Protein AF-A0A955SP38-F1 (afdb_monomer_lite)

pLDDT: mean 78.08, std 15.93, range [40.22, 93.38]

Sequence (68 aa):
DEFYSFFNLRADVDSDGQVGPLDLFEFHPGWRASPPMSDRLDVNVDGRVNDLDLEVVLKDWKRGTGVR

Radius of gyration: 11.93 Å; chains: 1; bounding box: 25×32×29 Å

Structure (mmCIF, N/CA/C/O backbone):
data_AF-A0A955SP38-F1
#
_entry.id   AF-A0A955SP38-F1
#
loop_
_atom_site.group_PDB
_atom_site.id
_atom_site.type_symbol
_atom_site.label_atom_id
_atom_site.label_alt_id
_atom_site.label_comp_id
_atom_site.label_asym_id
_atom_site.label_entity_id
_atom_site.label_seq_id
_atom_site.pdbx_PDB_ins_code
_atom_site.Cartn_x
_atom_site.Cartn_y
_atom_site.Cartn_z
_atom_site.occupancy
_atom_site.B_iso_or_equiv
_atom_site.auth_seq_id
_atom_site.auth_comp_id
_atom_site.auth_asym_id
_atom_site.auth_atom_id
_atom_site.pdbx_PDB_model_num
ATOM 1 N N . ASP A 1 1 ? -5.948 -28.581 8.058 1.00 44.34 1 ASP A N 1
ATOM 2 C CA . ASP A 1 1 ? -4.833 -27.712 8.449 1.00 44.34 1 ASP A CA 1
ATOM 3 C C . ASP A 1 1 ? -4.755 -26.530 7.520 1.00 44.34 1 ASP A C 1
ATOM 5 O O . ASP A 1 1 ? -4.403 -26.702 6.368 1.00 44.34 1 ASP A O 1
ATOM 9 N N . GLU A 1 2 ? -5.252 -25.387 7.984 1.00 41.91 2 GLU A N 1
ATOM 10 C CA . GLU A 1 2 ? -4.548 -24.098 7.986 1.00 41.91 2 GLU A CA 1
ATOM 11 C C . GLU A 1 2 ? -5.555 -23.010 8.378 1.00 41.91 2 GLU A C 1
ATOM 13 O O . GLU A 1 2 ? -6.569 -22.768 7.723 1.00 41.91 2 GLU A O 1
ATOM 18 N N . PHE A 1 3 ? -5.296 -22.427 9.546 1.00 43.38 3 PHE A N 1
ATOM 19 C CA . PHE A 1 3 ? -6.002 -21.296 10.129 1.00 43.38 3 PHE A CA 1
ATOM 20 C C . PHE A 1 3 ? -5.793 -20.057 9.239 1.00 43.38 3 PHE A C 1
ATOM 22 O O . PHE A 1 3 ? -4.904 -19.248 9.492 1.00 43.38 3 PHE A O 1
ATOM 29 N N . TYR A 1 4 ? -6.609 -19.876 8.200 1.00 45.00 4 TYR A N 1
ATOM 30 C CA . TYR A 1 4 ? -6.705 -18.582 7.524 1.00 45.00 4 TYR A CA 1
ATOM 31 C C . TYR A 1 4 ? -7.540 -17.640 8.394 1.00 45.00 4 TYR A C 1
ATOM 33 O O . TYR A 1 4 ? -8.770 -17.636 8.374 1.00 45.00 4 TYR A O 1
ATOM 41 N N . SER A 1 5 ? -6.817 -16.896 9.230 1.00 46.22 5 SER A N 1
ATOM 42 C CA . SER A 1 5 ? -7.285 -15.734 9.978 1.00 46.22 5 SER A CA 1
ATOM 43 C C . SER A 1 5 ? -8.100 -14.791 9.079 1.00 46.22 5 SER A C 1
ATOM 45 O O . SER A 1 5 ? -7.802 -14.605 7.903 1.00 46.22 5 SER A O 1
ATOM 47 N N . PHE A 1 6 ? -9.157 -14.215 9.643 1.00 42.88 6 PHE A N 1
ATOM 48 C CA . PHE A 1 6 ? -10.341 -13.655 8.983 1.00 42.88 6 PHE A CA 1
ATOM 49 C C . PHE A 1 6 ? -10.158 -12.427 8.072 1.00 42.88 6 PHE A C 1
ATOM 51 O O . PHE A 1 6 ? -11.158 -11.872 7.621 1.00 42.88 6 PHE A O 1
ATOM 58 N N . PHE A 1 7 ? -8.943 -11.995 7.757 1.00 47.44 7 PHE A N 1
ATOM 59 C CA . PHE A 1 7 ? -8.714 -10.773 6.994 1.00 47.44 7 PHE A CA 1
ATOM 60 C C . PHE A 1 7 ? -7.412 -10.897 6.206 1.00 47.44 7 PHE A C 1
ATOM 62 O O . PHE A 1 7 ? -6.345 -10.529 6.674 1.00 47.44 7 PHE A O 1
ATOM 69 N N . ASN A 1 8 ? -7.504 -11.435 4.990 1.00 54.81 8 ASN A N 1
ATOM 70 C CA . ASN A 1 8 ? -6.427 -11.363 4.004 1.00 54.81 8 ASN A CA 1
ATOM 71 C C . ASN A 1 8 ? -6.390 -9.917 3.469 1.00 54.81 8 ASN A C 1
ATOM 73 O O . ASN A 1 8 ? -6.859 -9.636 2.362 1.00 54.81 8 ASN A O 1
ATOM 77 N N . LEU A 1 9 ? -5.989 -8.974 4.327 1.00 68.38 9 LEU A N 1
ATOM 78 C CA . LEU A 1 9 ? -5.859 -7.561 3.999 1.00 68.38 9 LEU A CA 1
ATOM 79 C C . LEU A 1 9 ? -4.658 -7.459 3.085 1.00 68.38 9 LEU A C 1
ATOM 81 O O . LEU A 1 9 ? -3.527 -7.428 3.533 1.00 68.38 9 LEU A O 1
ATOM 85 N N . ARG A 1 10 ? -4.892 -7.444 1.774 1.00 78.62 10 ARG A N 1
ATOM 86 C CA . ARG A 1 10 ? -3.795 -7.273 0.813 1.00 78.62 10 ARG A CA 1
ATOM 87 C C . ARG A 1 10 ? -3.004 -5.989 1.068 1.00 78.62 10 ARG A C 1
ATOM 89 O O . ARG A 1 10 ? -1.854 -5.910 0.676 1.00 78.62 10 ARG A O 1
ATOM 96 N N . ALA A 1 11 ? -3.634 -5.016 1.719 1.00 85.56 11 ALA A N 1
ATOM 97 C CA . ALA A 1 11 ? -3.050 -3.758 2.149 1.00 85.56 11 ALA A CA 1
ATOM 98 C C . ALA A 1 11 ? -2.283 -3.809 3.490 1.00 85.56 11 ALA A C 1
ATOM 100 O O . ALA A 1 11 ? -1.747 -2.773 3.866 1.00 85.56 11 ALA A O 1
ATOM 101 N N . ASP A 1 12 ? -2.263 -4.949 4.193 1.00 87.69 12 ASP A N 1
ATOM 102 C CA . ASP A 1 12 ? -1.435 -5.203 5.387 1.00 87.69 12 ASP A CA 1
ATOM 103 C C . ASP A 1 12 ? -0.022 -5.592 4.918 1.00 87.69 12 ASP A C 1
ATOM 105 O O . ASP A 1 12 ? 0.331 -6.762 4.725 1.00 87.69 12 ASP A O 1
ATOM 109 N N . VAL A 1 13 ? 0.742 -4.560 4.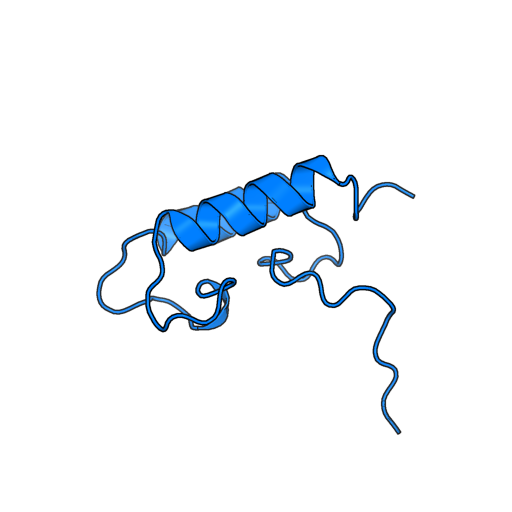576 1.00 88.69 13 VAL A N 1
ATOM 110 C CA . VAL A 1 13 ? 2.079 -4.639 3.990 1.00 88.69 13 VAL A CA 1
ATOM 111 C C . VAL A 1 13 ? 3.105 -4.987 5.066 1.00 88.69 13 VAL A C 1
ATOM 113 O O . VAL A 1 13 ? 4.025 -5.771 4.797 1.00 88.69 13 VAL A O 1
ATOM 116 N N . ASP A 1 14 ? 2.948 -4.447 6.276 1.00 88.75 14 ASP A N 1
ATOM 117 C CA . ASP A 1 14 ? 3.872 -4.683 7.390 1.00 88.75 14 ASP A CA 1
ATOM 118 C C . ASP A 1 14 ? 3.589 -5.998 8.150 1.00 88.75 14 ASP A C 1
ATOM 120 O O . ASP A 1 14 ? 4.463 -6.509 8.856 1.00 88.75 14 ASP A O 1
ATOM 124 N N . SER A 1 15 ? 2.449 -6.641 7.866 1.00 87.00 15 SER A N 1
ATOM 125 C CA . SER A 1 15 ? 1.993 -7.916 8.444 1.00 87.00 15 SER A CA 1
ATOM 126 C C . SER A 1 15 ? 1.626 -7.838 9.923 1.00 87.00 15 SER A C 1
ATOM 128 O O . SER A 1 15 ? 1.739 -8.849 10.631 1.00 87.00 15 SER A O 1
ATOM 130 N N . ASP A 1 16 ? 1.217 -6.667 10.406 1.00 85.25 16 ASP A N 1
ATOM 131 C CA . ASP A 1 16 ? 0.785 -6.468 11.788 1.00 85.25 16 ASP A CA 1
ATOM 132 C C . ASP A 1 16 ? -0.689 -6.861 12.028 1.00 85.25 16 ASP A C 1
ATOM 134 O O . ASP A 1 16 ? -1.158 -6.896 13.174 1.00 85.25 16 ASP A O 1
ATOM 138 N N . GLY A 1 17 ? -1.405 -7.244 10.963 1.00 84.38 17 GLY A N 1
ATOM 139 C CA . GLY A 1 17 ? -2.810 -7.639 10.994 1.00 84.38 17 GLY A CA 1
ATOM 140 C C . GLY A 1 17 ? -3.787 -6.468 10.880 1.00 84.38 17 GLY A C 1
ATOM 141 O O . GLY A 1 17 ? -4.997 -6.674 11.031 1.00 84.38 17 GLY A O 1
ATOM 142 N N . GLN A 1 18 ? -3.296 -5.252 10.648 1.00 84.12 18 GLN A N 1
ATOM 143 C CA . GLN A 1 18 ? -4.067 -4.027 10.487 1.00 84.12 18 GLN A CA 1
ATOM 144 C C . GLN A 1 18 ? -3.689 -3.343 9.165 1.00 84.12 18 GLN A C 1
ATOM 146 O O . GLN A 1 18 ? -2.771 -3.741 8.470 1.00 84.12 18 GLN A O 1
ATOM 151 N N . VAL A 1 19 ? -4.478 -2.344 8.761 1.00 86.69 19 VAL A N 1
ATOM 152 C CA . VAL A 1 19 ? -4.114 -1.463 7.641 1.00 86.69 19 VAL A CA 1
ATOM 153 C C . VAL A 1 19 ? -4.103 -0.040 8.165 1.00 86.69 19 VAL A C 1
ATOM 155 O O . VAL A 1 19 ? -5.146 0.487 8.576 1.00 86.69 19 VAL A O 1
ATOM 158 N N . GLY A 1 20 ? -2.934 0.584 8.162 1.00 87.38 20 GLY A N 1
ATOM 159 C CA . GLY A 1 20 ? -2.692 1.858 8.806 1.00 87.38 20 GLY A CA 1
ATOM 160 C C . GLY A 1 20 ? -1.423 2.580 8.341 1.00 87.38 20 GLY A C 1
ATOM 161 O O . GLY A 1 20 ? -0.912 2.366 7.242 1.00 87.38 20 GLY A O 1
ATOM 162 N N . PRO A 1 21 ? -0.930 3.529 9.158 1.00 88.81 21 PRO A N 1
ATOM 163 C CA . PRO A 1 21 ? 0.211 4.362 8.788 1.00 88.81 21 PRO A CA 1
ATOM 164 C C . PRO A 1 21 ? 1.520 3.589 8.586 1.00 88.81 21 PRO A C 1
ATOM 166 O O . PRO A 1 21 ? 2.377 4.067 7.844 1.00 88.81 21 PRO A O 1
ATOM 169 N N . LEU A 1 22 ? 1.685 2.439 9.248 1.00 90.50 22 LEU A N 1
ATOM 170 C CA . LEU A 1 22 ? 2.881 1.607 9.113 1.00 90.50 22 LEU A CA 1
ATOM 171 C C . LEU A 1 22 ? 2.938 0.926 7.741 1.00 90.50 22 LEU A C 1
ATOM 173 O O . LEU A 1 22 ? 3.990 0.959 7.108 1.00 90.50 22 LEU A O 1
ATOM 177 N N . ASP A 1 23 ? 1.802 0.479 7.204 1.00 89.75 23 ASP A N 1
ATOM 178 C CA . ASP A 1 23 ? 1.725 -0.049 5.837 1.00 89.75 23 ASP A CA 1
ATOM 179 C C . ASP A 1 23 ? 2.133 0.980 4.793 1.00 89.75 23 ASP A C 1
ATOM 181 O O . ASP A 1 23 ? 2.859 0.669 3.856 1.00 89.75 23 ASP A O 1
ATOM 185 N N . LEU A 1 24 ? 1.716 2.239 4.961 1.00 89.50 24 LEU A N 1
ATOM 186 C CA . LEU A 1 24 ? 2.136 3.323 4.069 1.00 89.50 24 LEU A CA 1
ATOM 187 C C . LEU A 1 24 ? 3.632 3.618 4.179 1.00 89.50 24 LEU A C 1
ATOM 189 O O . LEU A 1 24 ? 4.264 3.960 3.176 1.00 89.50 24 LEU A O 1
ATOM 193 N N . PHE A 1 25 ? 4.192 3.508 5.384 1.00 90.88 25 PHE A N 1
ATOM 194 C CA . PHE A 1 25 ? 5.621 3.683 5.607 1.00 90.88 25 PHE A CA 1
ATOM 195 C C . PHE A 1 25 ? 6.431 2.568 4.933 1.00 90.88 25 PHE A C 1
ATOM 197 O O . PHE A 1 25 ? 7.404 2.877 4.249 1.00 90.88 25 PHE A O 1
ATOM 204 N N . GLU A 1 26 ? 6.001 1.311 5.054 1.00 89.19 26 GLU A N 1
ATOM 205 C CA . GLU A 1 26 ? 6.622 0.155 4.387 1.00 89.19 26 GLU A CA 1
ATOM 206 C C . GLU A 1 26 ? 6.380 0.138 2.869 1.00 89.19 26 GLU A C 1
ATOM 208 O O . GLU A 1 26 ? 7.223 -0.320 2.096 1.00 89.19 26 GLU A O 1
ATOM 213 N N . PHE A 1 27 ? 5.255 0.687 2.405 1.00 89.12 27 PHE A N 1
ATOM 214 C CA . PHE A 1 27 ? 4.928 0.770 0.983 1.00 89.12 27 PHE A CA 1
ATOM 215 C C . PHE A 1 27 ? 5.766 1.821 0.242 1.00 89.12 27 PHE A C 1
ATOM 217 O O . PHE A 1 27 ? 6.191 1.606 -0.898 1.00 89.12 27 PHE A O 1
ATOM 224 N N . HIS A 1 28 ? 6.030 2.968 0.877 1.00 89.00 28 HIS A N 1
ATOM 225 C CA . HIS A 1 28 ? 6.678 4.112 0.232 1.00 89.00 28 HIS A CA 1
ATOM 226 C C . HIS A 1 28 ? 8.034 3.780 -0.440 1.00 89.00 28 HIS A C 1
ATOM 228 O O . HIS A 1 28 ? 8.230 4.228 -1.576 1.00 89.00 28 HIS A O 1
ATOM 234 N N . PRO A 1 29 ? 8.966 3.017 0.165 1.00 86.88 29 PRO A N 1
ATOM 235 C CA . PRO A 1 29 ? 10.260 2.704 -0.443 1.00 86.88 29 PRO A CA 1
ATOM 236 C C . PRO A 1 29 ? 10.175 1.976 -1.788 1.00 86.88 29 PRO A C 1
ATOM 238 O O . PRO A 1 29 ? 11.027 2.194 -2.649 1.00 86.88 29 PRO A O 1
ATOM 241 N N . GLY A 1 30 ? 9.166 1.120 -1.979 1.00 85.56 30 GLY A N 1
ATOM 242 C CA . GLY A 1 30 ? 8.996 0.350 -3.212 1.00 85.56 30 GLY A CA 1
ATOM 243 C C . GLY A 1 30 ? 7.977 0.935 -4.189 1.00 85.56 30 GLY A C 1
ATOM 244 O O . GLY A 1 30 ? 7.854 0.431 -5.307 1.00 85.56 30 GLY A O 1
ATOM 245 N N . TRP A 1 31 ? 7.270 2.005 -3.814 1.00 86.12 31 TRP A N 1
ATOM 246 C CA . TRP A 1 31 ? 6.297 2.652 -4.687 1.00 86.12 31 TRP A CA 1
ATOM 247 C C . TRP A 1 31 ? 6.969 3.198 -5.949 1.00 86.12 31 TRP A C 1
ATOM 249 O O . TRP A 1 31 ? 7.873 4.034 -5.883 1.00 86.12 31 TRP A O 1
ATOM 259 N N . ARG A 1 32 ? 6.512 2.723 -7.116 1.00 84.44 32 ARG A N 1
ATOM 260 C CA . ARG A 1 32 ? 7.072 3.049 -8.439 1.00 84.44 32 ARG A CA 1
ATOM 261 C C . ARG A 1 32 ? 8.539 2.629 -8.619 1.00 84.44 32 ARG A C 1
ATOM 263 O O . ARG A 1 32 ? 9.201 3.114 -9.539 1.00 84.44 32 ARG A O 1
ATOM 270 N N . ALA A 1 33 ? 9.055 1.731 -7.779 1.00 80.12 33 ALA A N 1
ATOM 271 C CA . ALA A 1 33 ? 10.374 1.147 -7.980 1.00 80.12 33 ALA A CA 1
ATOM 272 C C . ALA A 1 33 ? 10.380 0.251 -9.232 1.00 80.12 33 ALA A C 1
ATOM 274 O O . ALA A 1 33 ? 9.434 -0.490 -9.499 1.00 80.12 33 ALA A O 1
ATOM 275 N N . SER A 1 34 ? 11.465 0.316 -10.005 1.00 73.19 34 SER A N 1
ATOM 276 C CA . SER A 1 34 ? 11.705 -0.565 -11.149 1.00 73.19 34 SER A CA 1
ATOM 277 C C . SER A 1 34 ? 13.138 -1.102 -11.070 1.00 73.19 34 SER A C 1
ATOM 279 O O . SER A 1 34 ? 14.072 -0.324 -11.278 1.00 73.19 34 SER A O 1
ATOM 281 N N . PRO A 1 35 ? 13.345 -2.406 -10.809 1.00 73.25 35 PRO A N 1
ATOM 282 C CA . PRO A 1 35 ? 12.322 -3.438 -10.607 1.00 73.25 35 PRO A CA 1
ATOM 283 C C . PRO A 1 35 ? 11.546 -3.265 -9.283 1.00 73.25 35 PRO A C 1
ATOM 285 O O . PRO A 1 35 ? 12.029 -2.558 -8.394 1.00 73.25 35 PRO A O 1
ATOM 288 N N . PRO A 1 36 ? 10.367 -3.902 -9.136 1.00 68.19 36 PRO A N 1
ATOM 289 C CA . PRO A 1 36 ? 9.665 -3.973 -7.859 1.00 68.19 36 PRO A CA 1
ATOM 290 C C . PRO A 1 36 ? 10.598 -4.485 -6.759 1.00 68.19 36 PRO A C 1
ATOM 292 O O . PRO A 1 36 ? 11.309 -5.470 -6.957 1.00 68.19 36 PRO A O 1
ATOM 295 N N . MET A 1 37 ? 10.604 -3.823 -5.600 1.00 73.19 37 MET A N 1
ATOM 296 C CA . MET A 1 37 ? 11.414 -4.275 -4.462 1.00 73.19 37 MET A CA 1
ATOM 297 C C . MET A 1 37 ? 10.877 -5.571 -3.844 1.00 73.19 37 MET A C 1
ATOM 299 O O . MET A 1 37 ? 11.646 -6.333 -3.262 1.00 73.19 37 MET A O 1
ATOM 303 N N . SER A 1 38 ? 9.566 -5.806 -3.941 1.00 80.81 38 SER A N 1
ATOM 304 C CA . SER A 1 38 ? 8.886 -6.944 -3.325 1.00 80.81 38 SER A CA 1
ATOM 305 C C . SER A 1 38 ? 7.512 -7.164 -3.957 1.00 80.81 38 SER A C 1
ATOM 307 O O . SER A 1 38 ? 6.762 -6.203 -4.136 1.00 80.81 38 SER A O 1
ATOM 309 N N . ASP A 1 39 ? 7.154 -8.426 -4.202 1.00 81.50 39 ASP A N 1
ATOM 310 C CA . ASP A 1 39 ? 5.817 -8.835 -4.669 1.00 81.50 39 ASP A CA 1
ATOM 311 C C . ASP A 1 39 ? 4.717 -8.492 -3.650 1.00 81.50 39 ASP A C 1
ATOM 313 O O . ASP A 1 39 ? 3.547 -8.390 -3.995 1.00 81.50 39 ASP A O 1
ATOM 317 N N . ARG A 1 40 ? 5.085 -8.269 -2.381 1.00 83.50 40 ARG A N 1
ATOM 318 C CA . ARG A 1 40 ? 4.142 -7.882 -1.319 1.00 83.50 40 ARG A CA 1
ATOM 319 C C . ARG A 1 40 ? 3.581 -6.471 -1.503 1.00 83.50 40 ARG A C 1
ATOM 321 O O . ARG A 1 40 ? 2.580 -6.141 -0.884 1.00 83.50 40 ARG A O 1
ATOM 328 N N . LEU A 1 41 ? 4.239 -5.648 -2.322 1.00 87.44 41 LEU A N 1
ATOM 329 C CA . LEU A 1 41 ? 3.805 -4.287 -2.637 1.00 87.44 41 LEU A CA 1
ATOM 330 C C . LEU A 1 41 ? 2.867 -4.239 -3.852 1.00 87.44 41 LEU A C 1
ATOM 332 O O . LEU A 1 41 ? 2.214 -3.223 -4.065 1.00 87.44 41 LEU A O 1
ATOM 336 N N . ASP A 1 42 ? 2.787 -5.322 -4.629 1.00 88.81 42 ASP A N 1
ATOM 337 C CA . ASP A 1 42 ? 1.813 -5.511 -5.711 1.00 88.81 42 ASP A CA 1
ATOM 338 C C . ASP A 1 42 ? 0.492 -6.030 -5.114 1.00 88.81 42 ASP A C 1
ATOM 340 O O . ASP A 1 42 ? 0.079 -7.182 -5.279 1.00 88.81 42 ASP A O 1
ATOM 344 N N . VAL A 1 43 ? -0.141 -5.179 -4.305 1.00 88.88 43 VAL A N 1
ATOM 345 C CA . VAL A 1 43 ? -1.342 -5.523 -3.531 1.00 88.88 43 VAL A CA 1
ATOM 346 C C . VAL A 1 43 ? -2.574 -5.671 -4.432 1.00 88.88 43 VAL A C 1
ATOM 348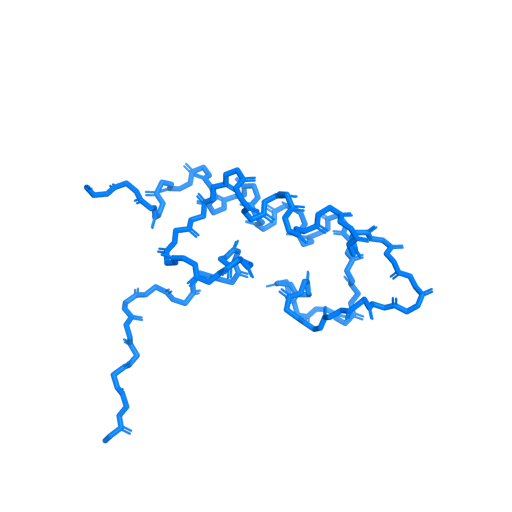 O O . VAL A 1 43 ? -3.556 -6.327 -4.053 1.00 88.88 43 VAL A O 1
ATOM 351 N N . ASN A 1 44 ? -2.546 -5.083 -5.633 1.00 88.81 44 ASN A N 1
ATOM 352 C CA . ASN A 1 44 ? -3.587 -5.260 -6.641 1.00 88.81 44 ASN A CA 1
ATOM 353 C C . ASN A 1 44 ? -3.352 -6.495 -7.547 1.00 88.81 44 ASN A C 1
ATOM 355 O O . ASN A 1 44 ? -4.321 -6.994 -8.131 1.00 88.81 44 ASN A O 1
ATOM 359 N N . VAL A 1 45 ? -2.135 -7.057 -7.546 1.00 88.12 45 VAL A N 1
ATOM 360 C CA . VAL A 1 45 ? -1.698 -8.249 -8.293 1.00 88.12 45 VAL A CA 1
ATOM 361 C C . VAL A 1 45 ? -1.710 -8.029 -9.816 1.00 88.12 45 VAL A C 1
ATOM 363 O O . VAL A 1 45 ? -2.1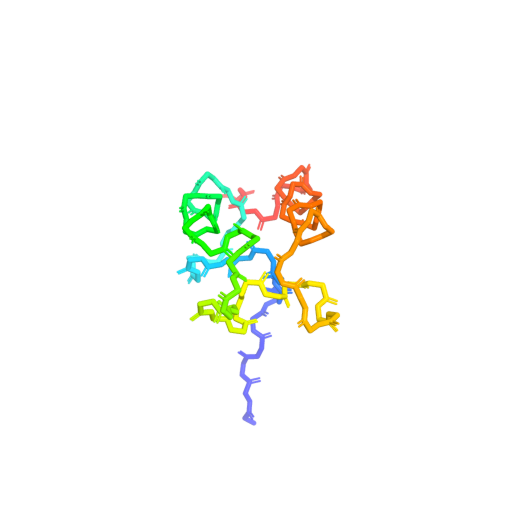46 -8.897 -10.580 1.00 88.12 45 VAL A O 1
ATOM 366 N N . ASP A 1 46 ? -1.275 -6.852 -10.271 1.00 87.62 46 ASP A N 1
ATOM 367 C CA . ASP A 1 46 ? -1.164 -6.487 -11.693 1.00 87.62 46 ASP A CA 1
ATOM 368 C C . ASP A 1 46 ? 0.262 -6.638 -12.265 1.00 87.62 46 ASP A C 1
ATOM 370 O O . ASP A 1 46 ? 0.482 -6.476 -13.474 1.00 87.62 46 ASP A O 1
ATOM 374 N N . GLY A 1 47 ? 1.223 -7.010 -11.414 1.00 86.88 47 GLY A N 1
ATOM 375 C CA . GLY A 1 47 ? 2.634 -7.179 -11.743 1.00 86.88 47 GLY A CA 1
ATOM 376 C C . GLY A 1 47 ? 3.444 -5.881 -11.698 1.00 86.88 47 GLY A C 1
ATOM 377 O O . GLY A 1 47 ? 4.589 -5.867 -12.165 1.00 86.88 47 GLY A O 1
ATOM 378 N N . ARG A 1 48 ? 2.876 -4.772 -11.207 1.00 87.25 48 ARG A N 1
ATOM 379 C CA . ARG A 1 48 ? 3.527 -3.457 -11.152 1.00 87.25 48 ARG A CA 1
ATOM 380 C C . ARG A 1 48 ? 3.150 -2.711 -9.880 1.00 87.25 48 ARG A C 1
ATOM 382 O O . ARG A 1 48 ? 2.034 -2.248 -9.755 1.00 87.25 48 ARG A O 1
ATOM 389 N N . VAL A 1 49 ? 4.139 -2.374 -9.057 1.00 89.44 49 VAL A N 1
ATOM 390 C CA . VAL A 1 49 ? 3.921 -1.508 -7.887 1.00 89.44 49 VAL A CA 1
ATOM 391 C C . VAL A 1 49 ? 3.725 -0.049 -8.319 1.00 89.44 49 VAL A C 1
ATOM 393 O O . VAL A 1 49 ? 4.689 0.657 -8.642 1.00 89.44 49 VAL A O 1
ATOM 396 N N . ASN A 1 50 ? 2.479 0.420 -8.348 1.00 90.56 50 ASN A N 1
ATOM 397 C CA . ASN A 1 50 ? 2.108 1.734 -8.864 1.00 90.56 50 ASN A CA 1
ATOM 398 C C . ASN A 1 50 ? 0.983 2.411 -8.052 1.00 90.56 50 ASN A C 1
ATOM 400 O O . ASN A 1 50 ? 0.734 2.091 -6.895 1.00 90.56 50 ASN A O 1
ATOM 404 N N . ASP A 1 51 ? 0.359 3.445 -8.614 1.00 93.38 51 ASP A N 1
ATOM 405 C CA . ASP A 1 51 ? -0.680 4.223 -7.927 1.00 93.38 51 ASP A CA 1
ATOM 406 C C . ASP A 1 51 ? -1.943 3.393 -7.645 1.00 93.38 51 ASP A C 1
ATOM 408 O O . ASP A 1 51 ? -2.651 3.669 -6.679 1.00 93.38 51 ASP A O 1
ATOM 412 N N . LEU A 1 52 ? -2.200 2.352 -8.442 1.00 92.06 52 LEU A N 1
ATOM 413 C CA . LEU A 1 52 ? -3.313 1.431 -8.233 1.00 92.06 52 LEU A CA 1
ATOM 414 C C . LEU A 1 52 ? -3.150 0.615 -6.942 1.00 92.06 52 LEU A C 1
ATOM 416 O O . LEU A 1 52 ? -4.141 0.336 -6.271 1.00 92.06 52 LEU A O 1
ATOM 420 N N . ASP A 1 53 ? -1.921 0.272 -6.558 1.00 90.94 53 ASP A N 1
ATOM 421 C CA . ASP A 1 53 ? -1.623 -0.385 -5.282 1.00 90.94 53 ASP A CA 1
ATOM 422 C C . ASP A 1 53 ? -1.849 0.557 -4.101 1.00 90.94 53 ASP A C 1
ATOM 424 O O . ASP A 1 53 ? -2.499 0.198 -3.117 1.00 90.94 53 ASP A O 1
ATOM 428 N N . LEU A 1 54 ? -1.401 1.809 -4.232 1.00 90.69 54 LEU A N 1
ATOM 429 C CA . LEU A 1 54 ? -1.641 2.836 -3.220 1.00 90.69 54 LEU A CA 1
ATOM 430 C C . LEU A 1 54 ? -3.145 3.073 -3.006 1.00 90.69 54 LEU A C 1
ATOM 432 O O . LEU A 1 54 ? -3.595 3.234 -1.871 1.00 90.69 54 LEU A O 1
ATOM 436 N N . GLU A 1 55 ? -3.946 3.069 -4.075 1.00 91.38 55 GLU A N 1
ATOM 437 C CA . GLU A 1 55 ? -5.404 3.179 -3.968 1.00 91.38 55 GLU A CA 1
ATOM 438 C C . GLU A 1 55 ? -6.023 2.035 -3.155 1.00 91.38 55 GLU A C 1
ATOM 440 O O . GLU A 1 55 ? -6.956 2.279 -2.382 1.00 91.38 55 GLU A O 1
ATOM 445 N N . VAL A 1 56 ? -5.505 0.808 -3.281 1.00 88.44 56 VAL A N 1
ATOM 446 C CA . VAL A 1 56 ? -5.946 -0.341 -2.474 1.00 88.44 56 VAL A CA 1
ATOM 447 C C . VAL A 1 56 ? -5.610 -0.118 -1.000 1.00 88.44 56 VAL A C 1
ATOM 449 O O . VAL A 1 56 ? -6.510 -0.231 -0.163 1.00 88.44 56 VAL A O 1
ATOM 452 N N . VAL A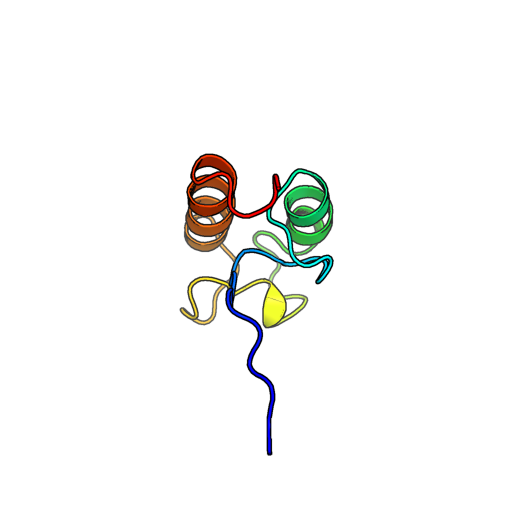 1 57 ? -4.375 0.294 -0.686 1.00 87.81 57 VAL A N 1
ATOM 453 C CA . VAL A 1 57 ? -3.945 0.580 0.696 1.00 87.81 57 VAL A CA 1
ATOM 454 C C . VAL A 1 57 ? -4.825 1.652 1.340 1.00 87.81 57 VAL A C 1
ATOM 456 O O . VAL A 1 57 ? -5.378 1.463 2.425 1.00 87.81 57 VAL A O 1
ATOM 459 N N . LEU A 1 58 ? -5.059 2.763 0.639 1.00 87.12 58 LEU A N 1
ATOM 460 C CA . LEU A 1 58 ? -5.896 3.857 1.139 1.00 87.12 58 LEU A CA 1
ATOM 461 C C . LEU A 1 58 ? -7.374 3.467 1.278 1.00 87.12 58 LEU A C 1
ATOM 463 O O . LEU A 1 58 ? -8.075 3.982 2.156 1.00 87.12 58 LEU A O 1
ATOM 467 N N . LYS A 1 59 ? -7.881 2.597 0.401 1.00 85.94 59 LYS A N 1
ATOM 468 C CA . LYS A 1 59 ? -9.268 2.121 0.446 1.00 85.94 59 LYS A CA 1
ATOM 469 C C . LYS A 1 59 ? -9.506 1.208 1.641 1.00 85.94 59 LYS A C 1
ATOM 471 O O . LYS A 1 59 ? -10.545 1.348 2.291 1.00 85.94 59 LYS A O 1
ATOM 476 N N . ASP A 1 60 ? -8.574 0.311 1.930 1.00 84.31 60 ASP A N 1
ATOM 477 C CA . ASP A 1 60 ? -8.701 -0.613 3.054 1.00 84.31 60 ASP A CA 1
ATOM 478 C C . ASP A 1 60 ? -8.420 0.0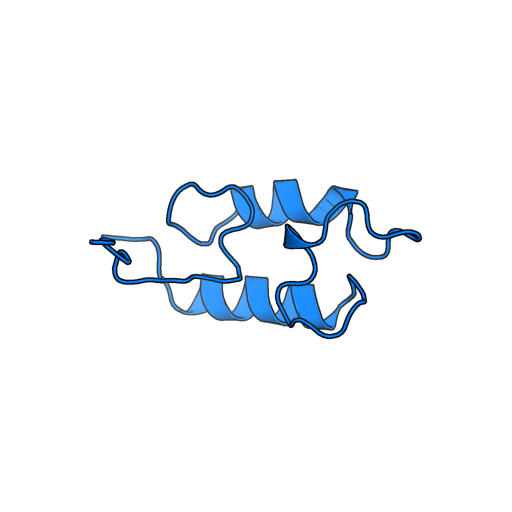85 4.392 1.00 84.31 60 ASP A C 1
ATOM 480 O O . ASP A 1 60 ? -9.182 -0.121 5.339 1.00 84.31 60 ASP A O 1
ATOM 484 N N . TRP A 1 61 ? -7.504 1.061 4.440 1.00 81.44 61 TRP A N 1
ATOM 485 C CA . TRP A 1 61 ? -7.351 1.937 5.610 1.00 81.44 61 TRP A CA 1
ATOM 486 C C . TRP A 1 61 ? -8.672 2.644 5.973 1.00 81.44 61 TRP A C 1
ATOM 488 O O . TRP A 1 61 ? -9.118 2.623 7.123 1.00 81.44 61 TRP A O 1
ATOM 498 N N . LYS A 1 62 ? -9.377 3.208 4.981 1.00 73.81 62 LYS A N 1
ATOM 499 C CA . LYS A 1 62 ? -10.682 3.872 5.187 1.00 73.81 62 LYS A CA 1
ATOM 500 C C . LYS A 1 62 ? -11.792 2.932 5.663 1.00 73.81 62 LYS A C 1
ATOM 502 O O . LYS A 1 62 ? -12.787 3.408 6.206 1.00 73.81 62 LYS A O 1
ATOM 507 N N . ARG A 1 63 ? -11.658 1.622 5.445 1.00 70.06 63 ARG A N 1
ATOM 508 C CA . ARG A 1 63 ? -12.633 0.614 5.887 1.00 70.06 63 ARG A CA 1
ATOM 509 C C . ARG A 1 63 ? -12.460 0.219 7.353 1.00 70.06 63 ARG A C 1
ATOM 511 O O . ARG A 1 63 ? -13.313 -0.497 7.868 1.00 70.06 63 ARG A O 1
ATOM 518 N N . GLY A 1 64 ? -11.424 0.719 8.032 1.00 60.22 64 GLY A N 1
ATOM 519 C CA . GLY A 1 64 ? -11.237 0.533 9.470 1.00 60.22 64 GLY A CA 1
ATOM 520 C C . GLY A 1 64 ? -10.920 -0.908 9.862 1.00 60.22 64 GLY A C 1
ATOM 521 O O . GLY A 1 64 ? -11.224 -1.314 10.979 1.00 60.22 64 GLY A O 1
ATOM 522 N N . THR A 1 65 ? -10.316 -1.691 8.967 1.00 59.28 65 THR A N 1
ATOM 523 C CA . THR A 1 65 ? -10.056 -3.128 9.155 1.00 59.28 65 THR A CA 1
ATOM 524 C C . THR A 1 65 ? -9.020 -3.468 10.233 1.00 59.28 65 THR A C 1
ATOM 526 O O . THR A 1 65 ? -8.657 -4.630 10.353 1.00 59.2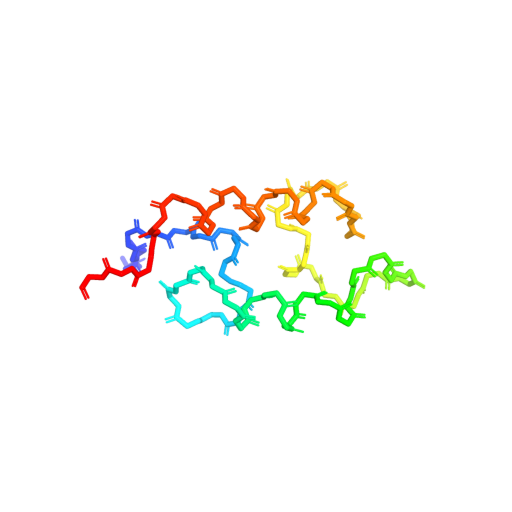8 65 THR A O 1
ATOM 529 N N . GLY A 1 66 ? -8.588 -2.503 11.050 1.00 53.19 66 GLY A N 1
ATOM 530 C CA . GLY A 1 66 ? -7.603 -2.708 12.115 1.00 53.19 66 GLY A CA 1
ATOM 531 C C . GLY A 1 66 ? -8.013 -2.262 13.521 1.00 53.19 66 GLY A C 1
ATOM 532 O O . GLY A 1 66 ? -7.343 -2.629 14.474 1.00 53.19 66 GLY A O 1
ATOM 533 N N . VAL A 1 67 ? -9.114 -1.526 13.712 1.00 43.41 67 VAL A N 1
ATOM 534 C CA . VAL A 1 67 ? -9.489 -1.068 15.065 1.00 43.41 67 VAL A CA 1
ATOM 535 C C . VAL A 1 67 ? -10.582 -1.970 15.634 1.00 43.41 67 VAL A C 1
ATOM 537 O O . VAL A 1 67 ? -11.759 -1.820 15.302 1.00 43.41 67 VAL A O 1
ATOM 540 N N . ARG A 1 68 ? -10.183 -2.916 16.489 1.00 40.22 68 ARG A N 1
ATOM 541 C CA . ARG A 1 68 ? -11.063 -3.554 17.478 1.00 40.22 68 ARG A CA 1
ATOM 542 C C . ARG A 1 68 ? -10.752 -3.034 18.870 1.00 40.22 68 ARG A C 1
ATOM 544 O O . ARG A 1 68 ? -9.552 -2.936 19.195 1.00 40.22 68 ARG A O 1
#

Foldseek 3Di:
DDPPDDDPLLLVLVVPQAQDDVSVVNLVVQAQDVVRPDPSQPSVVPNGRYVVSVVSSVVRNVVRRHDD

Secondary structure (DSSP, 8-state):
-----S---TT--S-SSS-SHHHHHHHGGGTT-SS-S-GGG-SS-SSS-SHHHHHHHHHHHHTTTT--